Protein AF-A0A7C4HBF1-F1 (afdb_monomer)

Nearest PDB structures (foldseek):
  7tl5-assembly1_A  TM=7.342E-01  e=9.119E-04  Klebsiella pneumoniae subsp. pneumoniae NTUH-K2044
  8af2-assembly2_B  TM=7.137E-01  e=1.028E-03  Homo sapiens
  4nur-assembly1_A  TM=6.997E-01  e=1.656E-03  Pseudomonas sp. S9
  4av7-assembly3_E  TM=7.464E-01  e=4.850E-03  Pseudomonas sp. DSM 6611
  8af3-assembly1_A  TM=6.494E-01  e=6.939E-03  Homo sapiens

Radius of gyration: 18.63 Å; Cα contacts (8 Å, |Δi|>4): 236; chains: 1; bounding box: 60×29×40 Å

Mean predicted aligned error: 9.75 Å

Foldseek 3Di:
DAVVVLVVVLLVLCVVDPVLLCLLALPPCPPDDPDPPPDPDVDDDPDVVDDVPCVCQQVSNDRAPQEPAFAEFEAEPPPFTKIWHHYPSGIDIDTDGDPDQYQKYKYAYLVLLLCQLCVVDPLVVSRVPPRMDMDRSDPSHHVSNVVSSSVSSVSSNVSCVVDVVSNVNSVVD

Sequence (173 aa):
MNIESFFEQWCELLNKDMELKRRLKPFKTFMGGPLPYIGPGPYPPPIPTHDPTGWTRAKGYAKPNLDNKELIELKVDKLFVYTFELKEGKFIVRAGSANGRPVLRVKMPKDVFKDMILTKQRVIWALADPRNEIECLWPEIGWSDWITVLEILVVGQELVERDPAMWDLIENL

pLDDT: mean 81.43, std 20.04, range [28.58, 97.94]

Secondary structure (DSSP, 8-state):
--HHHHHHHHHHHHTT-HHHHHHHS----SS-TT-------SSPP--TT--TT-HHHHTT-SPP--TTEEEEEEEETTTEEEEEEEETTEEEEEES--SS--SEEEEE-HHHHHHHHTTSS-HHHHHT-TT-EEEES-TT--HHHHHHHHHHHHHHHHHHHH-HHHHHHHHH-

Structure (mmCIF, N/CA/C/O backbone):
data_AF-A0A7C4HBF1-F1
#
_entry.id   AF-A0A7C4HBF1-F1
#
loop_
_atom_site.group_PDB
_atom_site.id
_atom_site.type_symbol
_atom_site.label_atom_id
_atom_site.label_alt_id
_atom_site.label_comp_id
_atom_site.label_asym_id
_atom_site.label_entity_id
_atom_site.label_seq_id
_atom_site.pdbx_PDB_ins_code
_atom_site.Cartn_x
_atom_site.Cartn_y
_atom_site.Cartn_z
_atom_site.occupancy
_atom_site.B_iso_or_equiv
_atom_site.auth_seq_id
_atom_site.auth_comp_id
_atom_site.auth_asym_id
_atom_site.auth_atom_id
_atom_site.pdbx_PDB_model_num
ATOM 1 N N . MET A 1 1 ? -10.150 12.929 11.974 1.00 75.31 1 MET A N 1
ATOM 2 C CA . MET A 1 1 ? -9.250 12.537 10.870 1.00 75.31 1 MET A CA 1
ATOM 3 C C . MET A 1 1 ? -10.025 11.622 9.939 1.00 75.31 1 MET A C 1
ATOM 5 O O . MET A 1 1 ? -10.867 10.888 10.442 1.00 75.31 1 MET A O 1
ATOM 9 N N . ASN A 1 2 ? -9.844 11.718 8.623 1.00 89.62 2 ASN A N 1
ATOM 10 C CA . ASN A 1 2 ? -10.529 10.859 7.651 1.00 89.62 2 ASN A CA 1
ATOM 11 C C . ASN A 1 2 ? -9.519 9.919 6.972 1.00 89.62 2 ASN A C 1
ATOM 13 O O . ASN A 1 2 ? -8.309 10.099 7.101 1.00 89.62 2 ASN A O 1
ATOM 17 N N . ILE A 1 3 ? -10.021 8.914 6.253 1.00 93.19 3 ILE A N 1
ATOM 18 C CA . ILE A 1 3 ? -9.173 7.935 5.560 1.00 93.19 3 ILE A CA 1
ATOM 19 C C . ILE A 1 3 ? -8.309 8.569 4.460 1.00 93.19 3 ILE A C 1
ATOM 21 O O . ILE A 1 3 ? -7.206 8.109 4.197 1.00 93.19 3 ILE A O 1
ATOM 25 N N . GLU A 1 4 ? -8.779 9.660 3.858 1.00 93.75 4 GLU A N 1
ATOM 26 C CA . GLU A 1 4 ? -8.022 10.425 2.868 1.00 93.75 4 GLU A CA 1
ATOM 27 C C . GLU A 1 4 ? -6.739 11.004 3.470 1.00 93.75 4 GLU A C 1
ATOM 29 O O . GLU A 1 4 ? -5.661 10.777 2.929 1.00 93.75 4 GLU A O 1
ATOM 34 N N . SER A 1 5 ? -6.831 11.618 4.653 1.00 93.75 5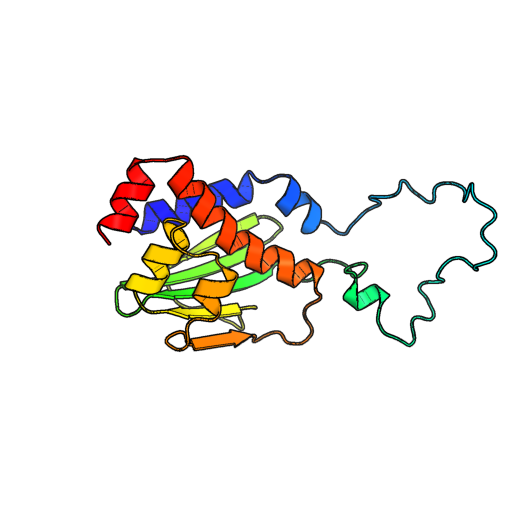 SER A N 1
ATOM 35 C CA . SER A 1 5 ? -5.671 12.144 5.376 1.00 93.75 5 SER A CA 1
ATOM 36 C C . SER A 1 5 ? -4.655 11.055 5.733 1.00 93.75 5 SER A C 1
ATOM 38 O O . SER A 1 5 ? -3.453 11.307 5.692 1.00 93.75 5 SER A O 1
ATOM 40 N N . PHE A 1 6 ? -5.107 9.832 6.033 1.00 95.75 6 PHE A N 1
ATOM 41 C CA . PHE A 1 6 ? -4.203 8.696 6.243 1.00 95.75 6 PHE A CA 1
ATOM 42 C C . PHE A 1 6 ? -3.377 8.395 4.984 1.00 95.75 6 PHE A C 1
ATOM 44 O O . PHE A 1 6 ? -2.153 8.289 5.058 1.00 95.75 6 PHE A O 1
ATOM 51 N N . PHE A 1 7 ? -4.020 8.315 3.816 1.00 96.88 7 PHE A N 1
ATOM 52 C CA . PHE A 1 7 ? -3.322 8.067 2.553 1.00 96.88 7 PHE A CA 1
ATOM 53 C C . PHE A 1 7 ? -2.399 9.223 2.154 1.00 96.88 7 PHE A C 1
ATOM 55 O O . PHE A 1 7 ? -1.281 8.977 1.698 1.00 96.88 7 PHE A O 1
ATOM 62 N N . GLU A 1 8 ? -2.822 10.470 2.355 1.00 95.50 8 GLU A N 1
ATOM 63 C CA . GLU A 1 8 ? -1.985 11.649 2.109 1.00 95.50 8 GLU A CA 1
ATOM 64 C C . GLU A 1 8 ? -0.717 11.621 2.967 1.00 95.50 8 GLU A C 1
ATOM 66 O O . GLU A 1 8 ? 0.386 11.757 2.435 1.00 95.50 8 GLU A O 1
ATOM 71 N N . GLN A 1 9 ? -0.841 11.357 4.270 1.00 95.62 9 GLN A N 1
ATOM 72 C CA . GLN A 1 9 ? 0.308 11.284 5.175 1.00 95.62 9 GLN A CA 1
ATOM 73 C C . GLN A 1 9 ? 1.216 10.089 4.883 1.00 95.62 9 GLN A C 1
ATOM 75 O O . GLN A 1 9 ? 2.442 10.209 4.952 1.00 95.62 9 GLN A O 1
ATOM 80 N N . TRP A 1 10 ? 0.645 8.954 4.481 1.00 96.38 10 TRP A N 1
ATOM 81 C CA . TRP A 1 10 ? 1.418 7.816 3.991 1.00 96.38 10 TRP A CA 1
ATOM 82 C C . TRP A 1 10 ? 2.246 8.224 2.766 1.00 96.38 10 TRP A C 1
ATOM 84 O O . TRP A 1 10 ? 3.460 8.013 2.720 1.00 96.38 10 TRP A O 1
ATOM 94 N N . CYS A 1 11 ? 1.624 8.902 1.804 1.00 95.00 11 CYS A N 1
ATOM 95 C CA . CYS A 1 11 ? 2.304 9.415 0.623 1.00 95.00 11 CYS A CA 1
ATOM 96 C C . CYS A 1 11 ? 3.385 10.456 0.967 1.00 95.00 11 CYS A C 1
ATOM 98 O O . CYS A 1 11 ? 4.465 10.465 0.367 1.00 95.00 11 CYS A O 1
ATOM 100 N N . GLU A 1 12 ? 3.148 11.321 1.952 1.00 94.62 12 GLU A N 1
ATOM 101 C CA . GLU A 1 12 ? 4.170 12.236 2.456 1.00 94.62 12 GLU A CA 1
ATOM 102 C C . GLU A 1 12 ? 5.365 11.501 3.065 1.00 94.62 12 GLU A C 1
ATOM 104 O O . GLU A 1 12 ? 6.506 11.904 2.830 1.00 94.62 12 GLU A O 1
ATOM 109 N N . LEU A 1 13 ? 5.122 10.435 3.833 1.00 93.62 13 LEU A N 1
ATOM 110 C CA . LEU A 1 13 ? 6.173 9.642 4.462 1.00 93.62 13 LEU A CA 1
ATOM 111 C C . LEU A 1 13 ? 7.036 8.935 3.408 1.00 93.62 13 LEU A C 1
ATOM 113 O O . LEU A 1 13 ? 8.261 9.048 3.457 1.00 93.62 13 LEU A O 1
ATOM 117 N N . LEU A 1 14 ? 6.416 8.339 2.383 1.00 93.31 14 LEU A N 1
ATOM 118 C CA . LEU A 1 14 ? 7.120 7.779 1.217 1.00 93.31 14 LEU A CA 1
ATOM 119 C C . LEU A 1 14 ? 8.002 8.828 0.528 1.00 93.31 14 LEU A C 1
ATOM 121 O O . LEU A 1 14 ? 9.138 8.565 0.137 1.00 93.31 14 LEU A O 1
ATOM 125 N N . ASN A 1 15 ? 7.499 10.057 0.406 1.00 91.56 15 ASN A N 1
ATOM 126 C CA . ASN A 1 15 ? 8.254 11.173 -0.149 1.00 91.56 15 ASN A CA 1
ATOM 127 C C . ASN A 1 15 ? 9.291 11.765 0.821 1.00 91.56 15 ASN A C 1
ATOM 129 O O . ASN A 1 15 ? 10.064 12.626 0.403 1.00 91.56 15 ASN A O 1
ATOM 133 N N . LYS A 1 16 ? 9.355 11.348 2.083 1.00 90.50 16 LYS A N 1
ATOM 134 C CA . LYS A 1 16 ? 10.428 11.711 3.026 1.00 90.50 16 LYS A CA 1
ATOM 135 C C . LYS A 1 16 ? 11.472 10.596 3.152 1.00 90.50 16 LYS A C 1
ATOM 137 O O . LYS A 1 16 ? 12.599 10.882 3.553 1.00 90.50 16 LYS A O 1
ATOM 142 N N . ASP A 1 17 ? 11.144 9.374 2.736 1.00 85.56 17 ASP A N 1
ATOM 143 C CA . ASP A 1 17 ? 12.056 8.234 2.745 1.00 85.56 17 ASP A CA 1
ATOM 144 C C . ASP A 1 17 ? 13.191 8.397 1.715 1.00 85.56 17 ASP A C 1
ATOM 146 O O . ASP A 1 17 ? 13.017 8.324 0.493 1.00 85.56 17 ASP A O 1
ATOM 150 N N . MET A 1 18 ? 14.395 8.643 2.232 1.00 77.50 18 MET A N 1
ATOM 151 C CA . MET A 1 18 ? 15.594 8.846 1.424 1.00 77.50 18 MET A CA 1
ATOM 152 C C . MET A 1 18 ? 16.152 7.546 0.841 1.00 77.50 18 MET A C 1
ATOM 154 O O . MET A 1 18 ? 16.773 7.594 -0.224 1.00 77.50 18 MET A O 1
ATOM 158 N N . GLU A 1 19 ? 15.938 6.404 1.495 1.00 74.62 19 GLU A N 1
ATOM 159 C CA . GLU A 1 19 ? 16.411 5.101 1.023 1.00 74.62 19 GLU A CA 1
ATOM 160 C C . GLU A 1 19 ? 15.526 4.597 -0.119 1.00 74.62 19 GLU A C 1
ATOM 162 O O . GLU A 1 19 ? 16.042 4.202 -1.169 1.00 74.62 19 GLU A O 1
ATOM 167 N N . LEU A 1 20 ? 14.206 4.736 0.015 1.00 77.12 20 LEU A N 1
ATOM 168 C CA . LEU A 1 20 ? 13.255 4.450 -1.057 1.00 77.12 20 LEU A CA 1
ATOM 169 C C . LEU A 1 20 ? 13.556 5.317 -2.288 1.00 77.12 20 LEU A C 1
ATOM 171 O O . LEU A 1 20 ? 13.745 4.811 -3.395 1.00 77.12 20 LEU A O 1
ATOM 175 N N . LYS A 1 21 ? 13.750 6.629 -2.096 1.00 73.75 21 LYS A N 1
ATOM 176 C CA . LYS A 1 21 ? 14.165 7.544 -3.176 1.00 73.75 21 LYS A CA 1
ATOM 177 C C . LYS A 1 21 ? 15.516 7.196 -3.795 1.00 73.75 21 LYS A C 1
ATOM 179 O O . LYS A 1 21 ? 15.720 7.447 -4.985 1.00 73.75 21 LYS A O 1
ATOM 184 N N . ARG A 1 22 ? 16.459 6.657 -3.016 1.00 71.06 22 ARG A N 1
ATOM 185 C CA . ARG A 1 22 ? 17.760 6.206 -3.528 1.00 71.06 22 ARG A CA 1
ATOM 186 C C . ARG A 1 22 ? 17.592 5.015 -4.470 1.00 71.06 22 ARG A C 1
ATOM 188 O O . ARG A 1 22 ? 18.264 4.995 -5.498 1.00 71.06 22 ARG A O 1
ATOM 195 N N . ARG A 1 23 ? 16.693 4.075 -4.156 1.00 69.25 23 ARG A N 1
ATOM 196 C CA . ARG A 1 23 ? 16.391 2.891 -4.986 1.00 69.25 23 ARG A CA 1
ATOM 197 C C . ARG A 1 23 ? 15.653 3.238 -6.277 1.00 69.25 23 ARG A C 1
ATOM 199 O O . ARG A 1 23 ? 15.896 2.603 -7.294 1.00 69.25 23 ARG A O 1
ATOM 206 N N . LEU A 1 24 ? 14.811 4.273 -6.258 1.00 66.88 24 LEU A N 1
ATOM 207 C CA . LEU A 1 24 ? 14.098 4.764 -7.447 1.00 66.88 24 LEU A CA 1
ATOM 208 C C . LEU A 1 24 ? 14.998 5.502 -8.441 1.00 66.88 24 LEU A C 1
ATOM 210 O O . LEU A 1 24 ? 14.690 5.589 -9.631 1.00 66.88 24 LEU A O 1
ATOM 214 N N . LYS A 1 25 ? 16.123 6.050 -7.974 1.00 60.28 25 LYS A N 1
ATOM 215 C CA . LYS A 1 25 ? 17.146 6.578 -8.873 1.00 60.28 25 LYS A CA 1
ATOM 216 C C . LYS A 1 25 ? 17.901 5.401 -9.497 1.00 60.28 25 LYS A C 1
ATOM 218 O O . LYS A 1 25 ? 18.193 4.434 -8.797 1.00 60.28 25 LYS A O 1
ATOM 223 N N . PRO A 1 26 ? 18.283 5.484 -10.789 1.00 49.00 26 PRO A N 1
ATOM 224 C CA . PRO A 1 26 ? 19.224 4.538 -11.370 1.00 49.00 26 PRO A CA 1
ATOM 225 C C . PRO A 1 26 ? 20.396 4.400 -10.415 1.00 49.00 26 PRO A C 1
ATOM 227 O O . PRO A 1 26 ? 20.977 5.417 -10.027 1.00 49.00 26 PRO A O 1
ATOM 230 N N . PHE A 1 27 ? 20.701 3.164 -10.034 1.00 41.69 27 PHE A N 1
ATOM 231 C CA . PHE A 1 27 ? 21.761 2.820 -9.105 1.00 41.69 27 PHE A CA 1
ATOM 232 C C . PHE A 1 27 ? 23.107 3.284 -9.685 1.00 41.69 27 PHE A C 1
ATOM 234 O O . PHE A 1 27 ? 23.842 2.533 -10.321 1.00 41.69 27 PHE A O 1
ATOM 241 N N . LYS A 1 28 ? 23.435 4.566 -9.518 1.00 38.41 28 LYS A N 1
ATOM 242 C CA . LYS A 1 28 ? 24.781 5.075 -9.724 1.00 38.41 28 LYS A CA 1
ATOM 243 C C . LYS A 1 28 ? 25.548 4.613 -8.497 1.00 38.41 28 LYS A C 1
ATOM 245 O O . LYS A 1 28 ? 25.547 5.285 -7.473 1.00 38.41 28 LYS A O 1
ATOM 250 N N . THR A 1 29 ? 26.180 3.447 -8.612 1.00 37.69 29 THR A N 1
ATOM 251 C CA . THR A 1 29 ? 27.372 3.105 -7.825 1.00 37.69 29 THR A CA 1
ATOM 252 C C . THR A 1 29 ? 27.164 3.050 -6.300 1.00 37.69 29 THR A C 1
ATOM 254 O O . THR A 1 29 ? 27.591 3.948 -5.585 1.00 37.69 29 THR A O 1
ATOM 257 N N . PHE A 1 30 ? 26.578 1.963 -5.770 1.00 39.44 30 PHE A N 1
ATOM 258 C CA . PHE A 1 30 ? 26.815 1.569 -4.359 1.00 39.44 30 PHE A CA 1
ATOM 259 C C . PHE A 1 30 ? 28.223 0.988 -4.155 1.00 39.44 30 PHE A C 1
ATOM 261 O O . PHE A 1 30 ? 28.738 0.946 -3.047 1.00 39.44 30 PHE A O 1
ATOM 268 N N . MET A 1 31 ? 28.885 0.602 -5.241 1.00 35.62 31 MET A N 1
ATOM 269 C CA . MET A 1 31 ? 30.340 0.538 -5.289 1.00 35.62 31 MET A CA 1
ATOM 270 C C . MET A 1 31 ? 30.768 1.762 -6.068 1.00 35.62 31 MET A C 1
ATOM 272 O O . MET A 1 31 ? 30.282 1.908 -7.188 1.00 35.62 31 MET A O 1
ATOM 276 N N . GLY A 1 32 ? 31.591 2.639 -5.481 1.00 28.58 32 GLY A N 1
ATOM 277 C CA . GLY A 1 32 ? 32.166 3.796 -6.169 1.00 28.58 32 GLY A CA 1
ATOM 278 C C . GLY A 1 32 ? 32.580 3.442 -7.598 1.00 28.58 32 GLY A C 1
ATOM 279 O O . GLY A 1 32 ? 32.881 2.277 -7.875 1.00 28.58 32 GLY A O 1
ATOM 280 N N . GLY A 1 33 ? 32.536 4.422 -8.514 1.00 33.97 33 GLY A N 1
ATOM 281 C CA . GLY A 1 33 ? 32.998 4.229 -9.897 1.00 33.97 33 GLY A CA 1
ATOM 282 C C . GLY A 1 33 ? 34.245 3.348 -9.910 1.00 33.97 33 GLY A C 1
ATOM 283 O O . GLY A 1 33 ? 35.057 3.520 -9.006 1.00 33.97 33 GLY A O 1
ATOM 284 N N . PRO A 1 34 ? 34.307 2.368 -10.830 1.00 35.91 34 PRO A N 1
ATOM 285 C CA . PRO A 1 34 ? 34.939 1.063 -10.621 1.00 35.91 34 PRO A CA 1
ATOM 286 C C . PRO A 1 34 ? 36.060 1.156 -9.595 1.00 35.91 34 PRO A C 1
ATOM 288 O O . PRO A 1 34 ? 37.136 1.661 -9.916 1.00 35.91 34 PRO A O 1
ATOM 291 N N . LEU A 1 35 ? 35.789 0.738 -8.351 1.00 35.78 35 LEU A N 1
ATOM 292 C CA . LEU A 1 35 ? 36.873 0.521 -7.400 1.00 35.78 35 LEU A CA 1
ATOM 293 C C . LEU A 1 35 ? 37.915 -0.310 -8.158 1.00 35.78 35 LEU A C 1
ATOM 295 O O . LEU A 1 35 ? 37.525 -1.321 -8.759 1.00 35.78 35 LEU A O 1
ATOM 299 N N . PRO A 1 36 ? 39.191 0.114 -8.221 1.00 36.50 36 PRO A N 1
ATOM 300 C CA . PRO A 1 36 ? 40.213 -0.750 -8.773 1.00 36.50 36 PRO A CA 1
ATOM 301 C C . PRO A 1 36 ? 40.082 -2.062 -8.008 1.00 36.50 36 PRO A C 1
ATOM 303 O O . PRO A 1 36 ? 40.074 -2.071 -6.779 1.00 36.50 36 PRO A O 1
ATOM 306 N N . TYR A 1 37 ? 39.827 -3.132 -8.753 1.00 43.16 37 TYR A N 1
ATOM 307 C CA . TYR A 1 37 ? 39.676 -4.487 -8.254 1.00 43.16 37 TYR A CA 1
ATOM 308 C C . TYR A 1 37 ? 40.904 -4.831 -7.402 1.00 43.16 37 TYR A C 1
ATOM 310 O O . TYR A 1 37 ? 41.928 -5.259 -7.927 1.00 43.16 37 TYR A O 1
ATOM 318 N N . ILE A 1 38 ? 40.832 -4.618 -6.089 1.00 43.16 38 ILE A N 1
ATOM 319 C CA . ILE A 1 38 ? 41.845 -5.087 -5.149 1.00 43.16 38 ILE A CA 1
ATOM 320 C C . ILE A 1 38 ? 41.290 -6.367 -4.537 1.00 43.16 38 ILE A C 1
ATOM 322 O O . ILE A 1 38 ? 40.547 -6.357 -3.560 1.00 43.16 38 ILE A O 1
ATOM 326 N N . GLY A 1 39 ? 41.629 -7.476 -5.184 1.00 39.81 39 GLY A N 1
ATOM 327 C CA . GLY A 1 39 ? 41.367 -8.827 -4.712 1.00 39.81 39 GLY A CA 1
ATOM 328 C C . GLY A 1 39 ? 41.645 -9.835 -5.825 1.00 39.81 39 GLY A C 1
ATOM 329 O O . GLY A 1 39 ? 40.842 -9.913 -6.755 1.00 39.81 39 GLY A O 1
ATOM 330 N N . PRO A 1 40 ? 42.748 -10.606 -5.773 1.00 39.84 40 PRO A N 1
ATOM 331 C CA . PRO A 1 40 ? 43.079 -11.608 -6.778 1.00 39.84 40 PRO A CA 1
ATOM 332 C C . PRO A 1 40 ? 42.231 -12.863 -6.528 1.00 39.84 40 PRO A C 1
ATOM 334 O O . PRO A 1 40 ? 42.717 -13.887 -6.058 1.00 39.84 40 PRO A O 1
ATOM 337 N N . GLY A 1 41 ? 40.925 -12.771 -6.770 1.00 49.72 41 GLY A N 1
ATOM 338 C CA . GLY A 1 41 ? 40.075 -13.950 -6.889 1.00 49.72 41 GLY A CA 1
ATOM 339 C C . GLY A 1 41 ? 40.254 -14.566 -8.282 1.00 49.72 41 GLY A C 1
ATOM 340 O O . GLY A 1 41 ? 40.370 -13.818 -9.250 1.00 49.72 41 GLY A O 1
ATOM 341 N N . PRO A 1 42 ? 40.241 -15.901 -8.433 1.00 46.09 42 PRO A N 1
ATOM 342 C CA . PRO A 1 42 ? 40.443 -16.574 -9.723 1.00 46.09 42 PRO A CA 1
ATOM 343 C C . PRO A 1 42 ? 39.269 -16.403 -10.703 1.00 46.09 42 PRO A C 1
ATOM 345 O O . PRO A 1 42 ? 39.278 -16.984 -11.786 1.00 46.09 42 PRO A O 1
ATOM 348 N N . TYR A 1 43 ? 38.239 -15.645 -10.326 1.00 48.19 43 TYR A N 1
ATOM 349 C CA . TYR A 1 43 ? 37.025 -15.497 -11.111 1.00 48.19 43 TYR A CA 1
ATOM 350 C C . TYR A 1 43 ? 37.080 -14.209 -11.930 1.00 48.19 43 TYR A C 1
ATOM 352 O O . TYR A 1 43 ? 37.284 -13.136 -11.353 1.00 48.19 43 TYR A O 1
ATOM 360 N N . PRO A 1 44 ? 36.887 -14.288 -13.258 1.00 45.19 44 PRO A N 1
ATOM 361 C CA . PRO A 1 44 ? 36.799 -13.097 -14.080 1.00 45.19 44 PRO A CA 1
ATOM 362 C C . PRO A 1 44 ? 35.640 -12.214 -13.588 1.00 45.19 44 PRO A C 1
ATOM 364 O O . PRO A 1 44 ? 34.610 -12.737 -13.144 1.00 45.19 44 PRO A O 1
ATOM 367 N N . PRO A 1 45 ? 35.791 -10.881 -13.650 1.00 46.59 45 PRO A N 1
ATOM 368 C CA . PRO A 1 45 ? 34.717 -9.966 -13.299 1.00 46.59 45 PRO A CA 1
ATOM 369 C C . PRO A 1 45 ? 33.476 -10.289 -14.142 1.00 46.59 45 PRO A C 1
ATOM 371 O O . PRO A 1 45 ? 33.627 -10.567 -15.335 1.00 46.59 45 PRO A O 1
ATOM 374 N N . PRO A 1 46 ? 32.258 -10.272 -13.569 1.00 46.88 46 PRO A N 1
ATOM 375 C CA . PRO A 1 46 ? 31.050 -10.514 -14.341 1.00 46.88 46 PRO A CA 1
ATOM 376 C C . PRO A 1 46 ? 30.937 -9.427 -15.412 1.00 46.88 46 PRO A C 1
ATOM 378 O O . PRO A 1 46 ? 30.681 -8.262 -15.111 1.00 46.88 46 PRO A O 1
ATOM 381 N N . ILE A 1 47 ? 31.193 -9.804 -16.665 1.00 49.41 47 ILE A N 1
ATOM 382 C CA . ILE A 1 47 ? 31.067 -8.915 -17.814 1.00 49.41 47 ILE A CA 1
ATOM 383 C C . ILE A 1 47 ? 29.560 -8.769 -18.077 1.00 49.41 47 ILE A C 1
ATOM 385 O O . ILE A 1 47 ? 28.919 -9.762 -18.425 1.00 49.41 47 ILE A O 1
ATOM 389 N N . PRO A 1 48 ? 28.969 -7.564 -17.944 1.00 48.88 48 PRO A N 1
ATOM 390 C CA . PRO A 1 48 ? 27.521 -7.368 -18.077 1.00 48.88 48 PRO A CA 1
ATOM 391 C C . PRO A 1 48 ? 26.957 -7.744 -19.454 1.00 48.88 48 PRO A C 1
ATOM 393 O O . PRO A 1 48 ? 25.745 -7.821 -19.625 1.00 48.88 48 PRO A O 1
ATOM 396 N N . THR A 1 49 ? 27.818 -7.942 -20.454 1.00 52.53 49 THR A N 1
ATOM 397 C CA . THR A 1 49 ? 27.420 -8.224 -21.836 1.00 52.53 49 THR A CA 1
ATOM 398 C C . THR A 1 49 ? 27.066 -9.685 -22.086 1.00 52.53 49 THR A C 1
ATOM 400 O O . THR A 1 49 ? 26.517 -9.978 -23.143 1.00 52.53 49 THR A O 1
ATOM 403 N N . HIS A 1 50 ? 27.344 -10.602 -21.153 1.00 47.03 50 HIS A N 1
ATOM 404 C CA . HIS A 1 50 ? 26.932 -11.997 -21.296 1.00 47.03 50 HIS A CA 1
ATOM 405 C C . HIS A 1 50 ? 26.453 -12.570 -19.962 1.00 47.03 50 HI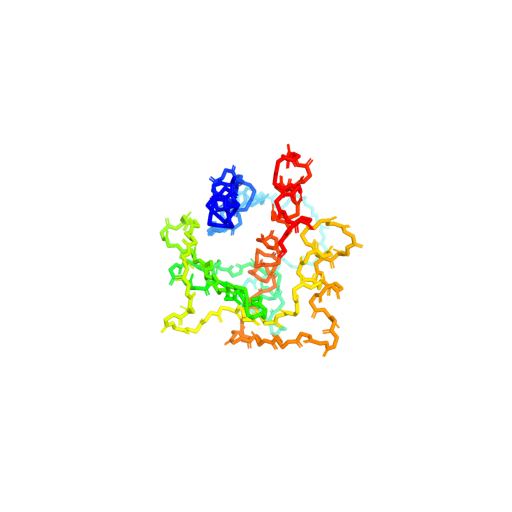S A C 1
ATOM 407 O O . HIS A 1 50 ? 27.198 -13.199 -19.217 1.00 47.03 50 HIS A O 1
ATOM 413 N N . ASP A 1 51 ? 25.169 -12.369 -19.690 1.00 53.53 51 ASP A N 1
ATOM 414 C CA . ASP A 1 51 ? 24.466 -12.960 -18.559 1.00 53.53 51 ASP A CA 1
ATOM 415 C C . ASP A 1 51 ? 23.420 -13.966 -19.067 1.00 53.53 51 ASP A C 1
ATOM 417 O O . ASP A 1 51 ? 22.247 -13.622 -19.238 1.00 53.53 51 ASP A O 1
ATOM 421 N N . PRO A 1 52 ? 23.837 -15.208 -19.369 1.00 53.12 52 PRO A N 1
ATOM 422 C CA . PRO A 1 52 ? 22.955 -16.210 -19.962 1.00 53.12 52 PRO A CA 1
ATOM 423 C C . PRO A 1 52 ? 21.863 -16.687 -18.994 1.00 53.12 52 PRO A C 1
ATOM 425 O O . PRO A 1 52 ? 20.907 -17.326 -19.421 1.00 53.12 52 PRO A O 1
ATOM 428 N N . THR A 1 53 ? 21.992 -16.386 -17.698 1.00 61.28 53 THR A N 1
ATOM 429 C CA . THR A 1 53 ? 21.032 -16.760 -16.654 1.00 61.28 53 THR A CA 1
ATOM 430 C C . THR A 1 53 ? 20.038 -15.639 -16.338 1.00 61.28 53 THR A C 1
ATOM 43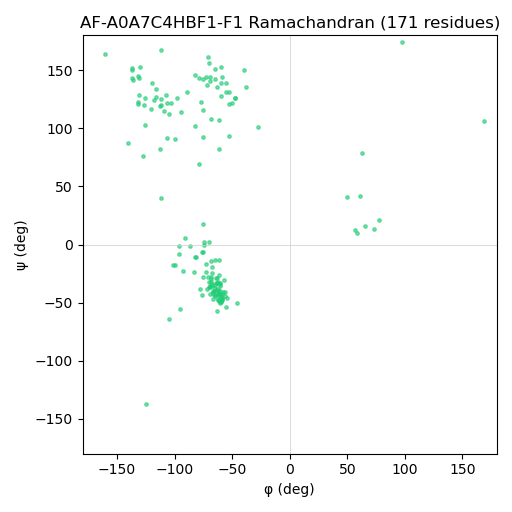2 O O . THR A 1 53 ? 19.092 -15.864 -15.587 1.00 61.28 53 THR A O 1
ATOM 435 N N . GLY A 1 54 ? 20.232 -14.430 -16.887 1.00 54.16 54 GLY A N 1
ATOM 436 C CA . GLY A 1 54 ? 19.430 -13.245 -16.561 1.00 54.16 54 GLY A CA 1
ATOM 437 C C . GLY A 1 54 ? 19.600 -12.771 -15.110 1.00 54.16 54 GLY A C 1
ATOM 438 O O . GLY A 1 54 ? 18.785 -11.995 -14.602 1.00 54.16 54 GLY A O 1
ATOM 439 N N . TRP A 1 55 ? 20.641 -13.238 -14.421 1.00 53.03 55 TRP A N 1
ATOM 440 C CA . TRP A 1 55 ? 20.849 -13.055 -12.988 1.00 53.03 55 TRP A CA 1
ATOM 441 C C . TRP A 1 55 ? 21.153 -11.606 -12.590 1.00 53.03 55 TRP A C 1
ATOM 443 O O . TRP A 1 55 ? 20.776 -11.153 -11.514 1.00 53.03 55 TRP A O 1
ATOM 453 N N . THR A 1 56 ? 21.770 -10.844 -13.482 1.00 58.28 56 THR A N 1
ATOM 454 C CA . THR A 1 56 ? 22.045 -9.404 -13.393 1.00 58.28 56 THR A CA 1
ATOM 455 C C . THR A 1 56 ? 20.744 -8.600 -13.437 1.00 58.28 56 THR A C 1
ATOM 457 O O . THR A 1 56 ? 20.550 -7.669 -12.653 1.00 58.28 56 THR A O 1
ATOM 460 N N . ARG A 1 57 ? 19.802 -9.007 -14.299 1.00 50.84 57 ARG A N 1
ATOM 461 C CA . ARG A 1 57 ? 18.450 -8.427 -14.368 1.00 50.84 57 ARG A CA 1
ATOM 462 C C . ARG A 1 57 ? 17.640 -8.795 -13.119 1.00 50.84 57 ARG A C 1
ATOM 464 O O . ARG A 1 57 ? 17.012 -7.921 -12.529 1.00 50.84 57 ARG A O 1
ATOM 471 N N . ALA A 1 58 ? 17.733 -10.049 -12.669 1.00 50.72 58 ALA A N 1
ATOM 472 C CA . ALA A 1 58 ? 17.079 -10.535 -11.453 1.00 50.72 58 ALA A CA 1
ATOM 473 C C . ALA A 1 58 ? 17.603 -9.853 -10.172 1.00 50.72 58 ALA A C 1
ATOM 475 O O . ALA A 1 58 ? 16.813 -9.482 -9.312 1.00 50.72 58 ALA A O 1
ATOM 476 N N . LYS A 1 59 ? 18.914 -9.594 -10.062 1.00 53.09 59 LYS A N 1
ATOM 477 C CA . LYS A 1 59 ? 19.536 -8.887 -8.923 1.00 53.09 59 LYS A CA 1
ATOM 478 C C . LYS A 1 59 ? 19.291 -7.371 -8.890 1.00 53.09 59 LYS A C 1
ATOM 480 O O . LYS A 1 59 ? 19.808 -6.707 -7.997 1.00 53.09 59 LYS A O 1
ATOM 485 N N . GLY A 1 60 ? 18.528 -6.808 -9.830 1.00 49.66 60 GLY A N 1
ATOM 486 C CA . GLY A 1 60 ? 18.205 -5.378 -9.815 1.00 49.66 60 GLY A CA 1
ATOM 487 C C . GLY A 1 60 ? 19.334 -4.460 -10.292 1.00 49.66 60 GLY A C 1
ATOM 488 O O . GLY A 1 60 ? 19.316 -3.273 -9.990 1.00 49.66 60 GLY A O 1
ATOM 489 N N . TYR A 1 61 ? 20.303 -4.968 -11.064 1.00 49.12 61 TYR A N 1
ATOM 490 C CA . TYR A 1 61 ? 21.273 -4.107 -11.761 1.00 49.12 61 TYR A CA 1
ATOM 491 C C . TYR A 1 61 ? 20.667 -3.415 -12.996 1.00 49.12 61 TYR A C 1
ATOM 493 O O . TYR A 1 61 ? 21.313 -2.575 -13.624 1.00 49.12 61 TYR A O 1
ATOM 501 N N . ALA A 1 62 ? 19.431 -3.765 -13.360 1.00 56.22 62 ALA A N 1
ATOM 502 C CA . ALA A 1 62 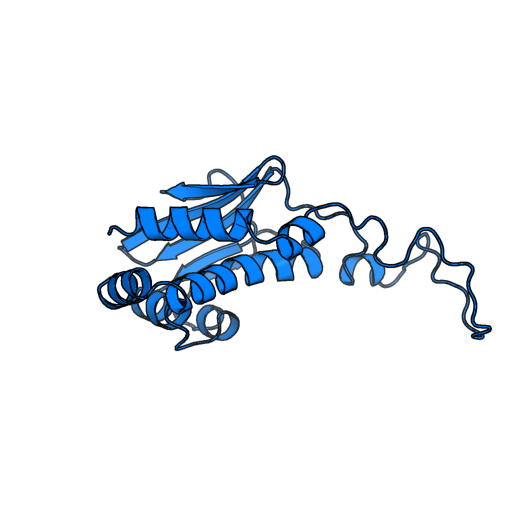? 18.653 -3.032 -14.346 1.00 56.22 62 ALA A CA 1
ATOM 503 C C . ALA A 1 62 ? 18.170 -1.697 -13.757 1.00 56.22 62 ALA A C 1
ATOM 505 O O . ALA A 1 62 ? 17.840 -1.603 -12.577 1.00 56.22 62 ALA A O 1
ATOM 506 N N . LYS A 1 63 ? 18.123 -0.656 -14.593 1.00 62.12 63 LYS A N 1
ATOM 507 C CA . LYS A 1 63 ? 17.570 0.651 -14.218 1.00 62.12 63 LYS A CA 1
ATOM 508 C C . LYS A 1 63 ? 16.126 0.461 -13.706 1.00 62.12 63 LYS A C 1
ATOM 510 O O . LYS A 1 63 ? 15.366 -0.191 -14.427 1.00 62.12 63 LYS A O 1
ATOM 515 N N . PRO A 1 64 ? 15.748 1.032 -12.543 1.00 65.81 64 PRO A N 1
ATOM 516 C CA . PRO A 1 64 ? 14.385 0.945 -12.026 1.00 65.81 64 PRO A CA 1
ATOM 517 C C . PRO A 1 64 ? 13.395 1.393 -13.095 1.00 65.81 64 PRO A C 1
ATOM 519 O O . PRO A 1 64 ? 13.587 2.447 -13.713 1.00 65.81 64 PRO A O 1
ATOM 522 N N . ASN A 1 65 ? 12.356 0.596 -13.329 1.00 77.69 65 ASN A N 1
ATOM 523 C CA . ASN A 1 65 ? 11.340 0.887 -14.339 1.00 77.69 65 ASN A CA 1
ATOM 524 C C . ASN A 1 65 ? 9.996 1.203 -13.679 1.00 77.69 65 ASN A C 1
ATOM 526 O O . ASN A 1 65 ? 8.958 0.753 -14.147 1.00 77.69 65 ASN A O 1
ATOM 530 N N . LEU A 1 66 ? 10.018 1.939 -12.566 1.00 86.25 66 LEU A N 1
ATOM 531 C CA . LEU A 1 66 ? 8.819 2.300 -11.805 1.00 86.25 66 LEU A CA 1
ATOM 532 C C . LEU A 1 66 ? 8.337 3.733 -12.058 1.00 86.25 66 LEU A C 1
ATOM 534 O O . LEU A 1 66 ? 7.194 4.046 -11.749 1.00 86.25 66 LEU A O 1
ATOM 538 N N . ASP A 1 67 ? 9.181 4.609 -12.609 1.00 86.69 67 ASP A N 1
ATOM 539 C CA . ASP A 1 67 ? 8.820 6.018 -12.790 1.00 86.69 67 ASP A CA 1
ATOM 540 C C . ASP A 1 67 ? 7.733 6.209 -13.861 1.00 86.69 67 ASP A C 1
ATOM 542 O O . ASP A 1 67 ? 7.751 5.565 -14.915 1.00 86.69 67 ASP A O 1
ATOM 546 N N . ASN A 1 68 ? 6.813 7.135 -13.589 1.00 88.44 68 ASN A N 1
ATOM 547 C CA . ASN A 1 68 ? 5.606 7.441 -14.366 1.00 88.44 68 ASN A CA 1
ATOM 548 C C . ASN A 1 68 ? 4.634 6.261 -14.488 1.00 88.44 68 ASN A C 1
ATOM 550 O O . ASN A 1 68 ? 4.097 5.991 -15.566 1.00 88.44 68 ASN A O 1
ATOM 554 N N . LYS A 1 69 ? 4.434 5.530 -13.386 1.00 91.19 69 LYS A N 1
ATOM 555 C CA . LYS A 1 69 ? 3.576 4.340 -13.340 1.00 91.19 69 LYS A CA 1
ATOM 556 C C . LYS A 1 69 ? 2.707 4.309 -12.107 1.00 91.19 69 LYS A C 1
ATOM 558 O O . LYS A 1 69 ? 3.079 4.777 -11.036 1.00 91.19 69 LYS A O 1
ATOM 563 N N . GLU A 1 70 ? 1.569 3.661 -12.276 1.00 94.69 70 GLU A N 1
ATOM 564 C CA . GLU A 1 70 ? 0.717 3.233 -11.181 1.00 94.69 70 GLU A CA 1
ATOM 565 C C . GLU A 1 70 ? 1.355 1.994 -10.554 1.00 94.69 70 GLU A C 1
ATOM 567 O O . GLU A 1 70 ? 1.649 1.012 -11.235 1.00 94.69 70 GLU A O 1
ATOM 572 N N . LEU A 1 71 ? 1.635 2.061 -9.261 1.00 95.12 71 LEU A N 1
ATOM 573 C CA . LEU A 1 71 ? 2.362 1.029 -8.538 1.00 95.12 71 LEU A CA 1
ATOM 574 C C . LEU A 1 71 ? 1.395 0.068 -7.866 1.00 95.12 71 LEU A C 1
ATOM 576 O O . LEU A 1 71 ? 1.451 -1.132 -8.113 1.00 95.12 71 LEU A O 1
ATOM 580 N N . ILE A 1 72 ? 0.497 0.598 -7.040 1.00 97.31 72 ILE A N 1
ATOM 581 C CA . ILE A 1 72 ? -0.419 -0.211 -6.241 1.00 97.31 72 ILE A CA 1
ATOM 582 C C . ILE A 1 72 ? -1.822 0.339 -6.407 1.00 97.31 72 ILE A C 1
ATOM 584 O O . ILE A 1 72 ? -2.072 1.484 -6.048 1.00 97.31 72 ILE A O 1
ATOM 588 N N . GLU A 1 73 ? -2.739 -0.485 -6.897 1.00 97.94 73 GLU A N 1
ATOM 589 C CA . GLU A 1 73 ? -4.170 -0.262 -6.710 1.00 97.94 73 GLU A CA 1
ATOM 590 C C . GLU A 1 73 ? -4.610 -1.059 -5.482 1.00 97.94 73 GLU A C 1
ATOM 592 O O . GLU A 1 73 ? -4.567 -2.289 -5.491 1.00 97.94 73 GLU A O 1
ATOM 597 N N . LEU A 1 74 ? -5.013 -0.362 -4.423 1.00 97.88 74 LEU A N 1
ATOM 598 C CA . LEU A 1 74 ? -5.497 -0.955 -3.187 1.00 97.88 74 LEU A CA 1
ATOM 599 C C . LEU A 1 74 ? -7.002 -0.728 -3.065 1.00 97.88 74 LEU A C 1
ATOM 601 O O . LEU A 1 74 ? -7.474 0.400 -2.915 1.00 97.88 74 LEU A O 1
ATOM 605 N N . LYS A 1 75 ? -7.754 -1.822 -3.093 1.00 97.81 75 LYS A N 1
ATOM 606 C CA . LYS A 1 75 ? -9.200 -1.849 -2.909 1.00 97.81 75 LYS A CA 1
ATOM 607 C C . LYS A 1 75 ? -9.533 -2.558 -1.606 1.00 97.81 75 LYS A C 1
ATOM 609 O O . LYS A 1 75 ? -9.250 -3.740 -1.447 1.00 97.81 75 LYS A O 1
ATOM 614 N N . VAL A 1 76 ? -10.183 -1.846 -0.696 1.00 96.94 76 VAL A N 1
ATOM 615 C CA . VAL A 1 76 ? -10.694 -2.429 0.545 1.00 96.94 76 VAL A CA 1
ATOM 616 C C . VAL A 1 76 ? -12.203 -2.535 0.432 1.00 96.94 76 VAL A C 1
ATOM 618 O O . VAL A 1 76 ? -12.889 -1.543 0.161 1.00 96.94 76 VAL A O 1
ATOM 621 N N . ASP A 1 77 ? -12.714 -3.755 0.576 1.00 92.19 77 ASP A N 1
ATOM 622 C CA . ASP A 1 77 ? -14.095 -4.089 0.236 1.00 92.19 77 ASP A CA 1
ATOM 623 C C . ASP A 1 77 ? -15.115 -3.128 0.856 1.00 92.19 77 ASP A C 1
ATOM 625 O O . ASP A 1 77 ? -15.215 -2.980 2.073 1.00 92.19 77 ASP A O 1
ATOM 629 N N . LYS A 1 78 ? -15.903 -2.493 -0.025 1.00 86.31 78 LYS A N 1
ATOM 630 C CA . LYS A 1 78 ? -16.984 -1.543 0.298 1.00 86.31 78 LYS A CA 1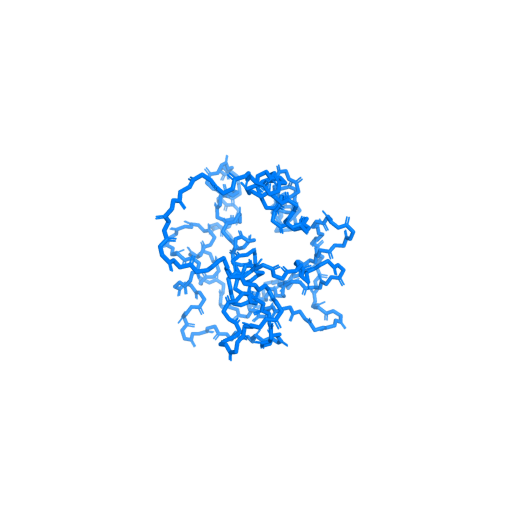
ATOM 631 C C . LYS A 1 78 ? -16.557 -0.309 1.108 1.00 86.31 78 LYS A C 1
ATOM 633 O O . LYS A 1 78 ? -17.432 0.435 1.539 1.00 86.31 78 LYS A O 1
ATOM 638 N N . LEU A 1 79 ? -15.258 -0.077 1.289 1.00 92.19 79 LEU A N 1
ATOM 639 C CA . LEU A 1 79 ? -14.742 1.087 2.002 1.00 92.19 79 LEU A CA 1
ATOM 640 C C . LEU A 1 79 ? -14.163 2.117 1.041 1.00 92.19 79 LEU A C 1
ATOM 642 O O . LEU A 1 79 ? -14.676 3.228 0.942 1.00 92.19 79 LEU A O 1
ATOM 646 N N . PHE A 1 80 ? -13.101 1.756 0.327 1.00 95.81 80 PHE A N 1
ATOM 647 C CA . PHE A 1 80 ? -12.380 2.696 -0.521 1.00 95.81 80 PHE A CA 1
ATOM 648 C C . PHE A 1 80 ? -11.533 1.985 -1.573 1.00 95.81 80 PHE A C 1
ATOM 650 O O . PHE A 1 80 ? -11.231 0.793 -1.482 1.00 95.81 80 PHE A O 1
ATOM 657 N N . VAL A 1 81 ? -11.128 2.764 -2.572 1.00 97.25 81 VAL A N 1
ATOM 658 C CA . VAL A 1 81 ? -10.124 2.384 -3.563 1.00 97.25 81 VAL A CA 1
ATOM 659 C C . VAL A 1 81 ? -9.131 3.526 -3.655 1.00 97.25 81 VAL A C 1
ATOM 661 O O . VAL A 1 81 ? -9.546 4.669 -3.837 1.00 97.25 81 VAL A O 1
ATOM 664 N N . TYR A 1 82 ? -7.847 3.216 -3.533 1.00 97.94 82 TYR A N 1
ATOM 665 C CA . TYR A 1 82 ? -6.764 4.174 -3.703 1.00 97.94 82 TYR A CA 1
ATOM 666 C C . TYR A 1 82 ? -5.701 3.606 -4.629 1.00 97.94 82 TYR A C 1
ATOM 668 O O . TYR A 1 82 ? -5.420 2.408 -4.619 1.00 97.94 82 TYR A O 1
ATOM 676 N N . THR A 1 83 ? -5.099 4.487 -5.416 1.00 97.94 83 THR A N 1
ATOM 677 C CA . THR A 1 83 ? -3.993 4.148 -6.303 1.00 97.94 83 THR A CA 1
ATOM 678 C C . THR A 1 83 ? -2.763 4.942 -5.896 1.00 97.94 83 THR A C 1
ATOM 680 O O . THR A 1 83 ? -2.807 6.171 -5.846 1.00 97.94 83 THR A O 1
ATOM 683 N N . PHE A 1 84 ? -1.669 4.238 -5.620 1.00 97.25 84 PHE A N 1
ATOM 684 C CA . PHE A 1 84 ? -0.340 4.818 -5.482 1.00 97.25 84 PHE A CA 1
ATOM 685 C C . PHE A 1 84 ? 0.335 4.836 -6.845 1.00 97.25 84 PHE A C 1
ATOM 687 O O . PHE A 1 84 ? 0.394 3.815 -7.532 1.00 97.25 84 PHE A O 1
ATOM 694 N N . GLU A 1 85 ? 0.889 5.977 -7.216 1.00 95.12 85 GLU A N 1
ATOM 695 C CA . GLU A 1 85 ? 1.648 6.167 -8.443 1.00 95.12 85 GLU A CA 1
ATOM 696 C C . GLU A 1 85 ? 2.984 6.843 -8.138 1.00 95.12 85 GLU A C 1
ATOM 698 O O . GLU A 1 85 ? 3.137 7.566 -7.153 1.00 95.12 85 GLU A O 1
ATOM 703 N N . LEU A 1 86 ? 3.971 6.588 -8.987 1.00 92.25 86 LEU A N 1
ATOM 704 C CA . LEU A 1 86 ? 5.235 7.303 -8.985 1.00 92.25 86 LEU A CA 1
ATOM 705 C C . LEU A 1 86 ? 5.292 8.136 -10.254 1.00 92.25 86 LEU A C 1
ATOM 707 O O . LEU A 1 86 ? 5.233 7.586 -11.352 1.00 92.25 86 LEU A O 1
ATOM 711 N N . LYS A 1 87 ? 5.409 9.452 -10.108 1.00 90.81 87 LYS A N 1
ATOM 712 C CA . LYS A 1 87 ? 5.471 10.393 -11.224 1.00 90.81 87 LYS A CA 1
ATOM 713 C C . LYS A 1 87 ? 6.632 11.347 -11.019 1.00 90.81 87 LYS A C 1
ATOM 715 O O . LYS A 1 87 ? 6.706 12.022 -9.993 1.00 90.81 87 LYS A O 1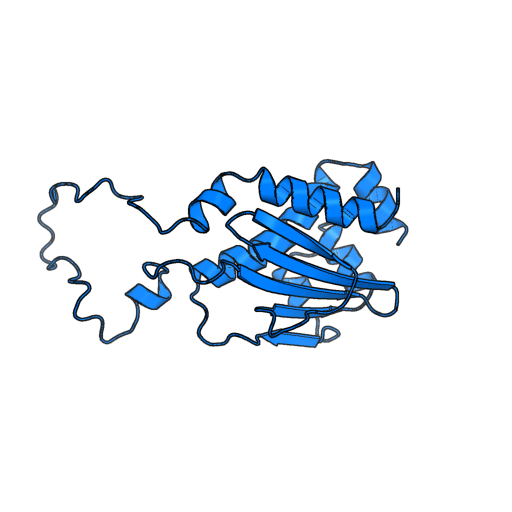
ATOM 720 N N . GLU A 1 88 ? 7.542 11.382 -11.985 1.00 87.44 88 GLU A N 1
ATOM 721 C CA . GLU A 1 88 ? 8.746 12.221 -11.952 1.00 87.44 88 GLU A CA 1
ATOM 722 C C . GLU A 1 88 ? 9.531 12.089 -10.626 1.00 87.44 88 GLU A C 1
ATOM 724 O O . GLU 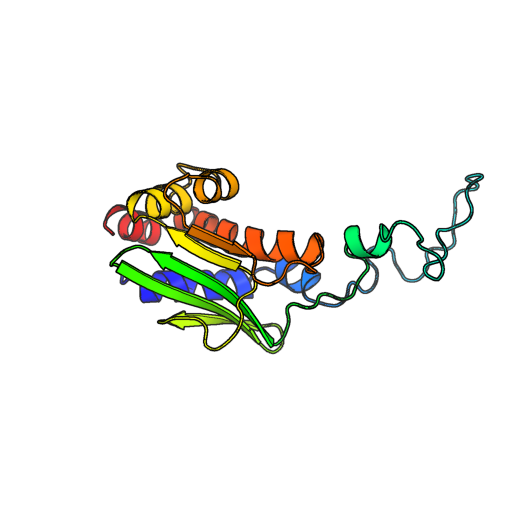A 1 88 ? 10.002 13.067 -10.039 1.00 87.44 88 GLU A O 1
ATOM 729 N N . GLY A 1 89 ? 9.646 10.859 -10.113 1.00 84.69 89 GLY A N 1
ATOM 730 C CA . GLY A 1 89 ? 10.343 10.555 -8.861 1.00 84.69 89 GLY A CA 1
ATOM 731 C C . GLY A 1 89 ? 9.624 10.987 -7.575 1.00 84.69 89 GLY A C 1
ATOM 732 O O . GLY A 1 89 ? 10.253 10.990 -6.512 1.00 84.69 89 GLY A O 1
ATOM 733 N N . LYS A 1 90 ? 8.338 11.351 -7.645 1.00 90.44 90 LYS A N 1
ATOM 734 C CA . LYS A 1 90 ? 7.486 11.633 -6.482 1.00 90.44 90 LYS A CA 1
ATOM 735 C C . LYS A 1 90 ? 6.344 10.637 -6.389 1.00 90.44 90 LYS A C 1
ATOM 737 O O . LYS A 1 90 ? 5.666 10.374 -7.381 1.00 90.44 90 LYS A O 1
ATOM 742 N N . PHE A 1 91 ? 6.128 10.114 -5.189 1.00 93.81 91 PHE A N 1
ATOM 743 C CA . PHE A 1 91 ? 4.938 9.328 -4.909 1.00 93.81 91 PHE A CA 1
ATOM 744 C C . PHE A 1 91 ? 3.729 10.250 -4.868 1.00 93.81 91 PHE A C 1
ATOM 746 O O . PHE A 1 91 ? 3.795 11.347 -4.307 1.00 93.81 91 PHE A O 1
ATOM 753 N N . ILE A 1 92 ? 2.644 9.798 -5.473 1.00 95.06 92 ILE A N 1
ATOM 754 C CA . ILE A 1 92 ? 1.340 10.442 -5.446 1.00 95.06 92 ILE A CA 1
ATOM 755 C C . ILE A 1 92 ? 0.336 9.353 -5.081 1.00 95.06 92 ILE A C 1
ATOM 757 O O . ILE A 1 92 ? 0.470 8.198 -5.487 1.00 95.06 92 ILE A O 1
ATOM 761 N N . VAL A 1 93 ? -0.666 9.721 -4.297 1.00 96.81 93 VAL A N 1
ATOM 762 C CA . VAL A 1 93 ? -1.801 8.862 -3.991 1.00 96.81 93 VAL A CA 1
ATOM 763 C C . VAL A 1 93 ? -3.064 9.548 -4.483 1.00 96.81 93 VAL A C 1
ATOM 765 O O . VAL A 1 93 ? -3.207 10.764 -4.365 1.00 96.81 93 VAL A O 1
ATOM 768 N N . ARG A 1 94 ? -3.976 8.778 -5.071 1.00 96.31 94 ARG A N 1
ATOM 769 C CA . ARG A 1 94 ? -5.256 9.289 -5.564 1.00 96.31 94 ARG A CA 1
ATOM 770 C C . ARG A 1 94 ? -6.388 8.344 -5.211 1.00 96.31 94 ARG A C 1
ATOM 772 O O . ARG A 1 94 ? -6.219 7.126 -5.257 1.00 96.31 94 ARG A O 1
ATOM 779 N N . ALA A 1 95 ? -7.542 8.911 -4.884 1.00 96.81 95 ALA A N 1
ATOM 780 C CA . ALA A 1 95 ? -8.762 8.140 -4.711 1.00 96.81 95 ALA A CA 1
ATOM 781 C C . ALA A 1 95 ? -9.244 7.589 -6.065 1.00 96.81 95 ALA A C 1
ATOM 783 O O . ALA A 1 95 ? -9.138 8.248 -7.103 1.00 96.81 95 ALA A O 1
ATOM 784 N N . GLY A 1 96 ? -9.794 6.379 -6.041 1.00 96.00 96 GLY A N 1
ATOM 785 C CA . GLY A 1 96 ? -10.287 5.664 -7.213 1.00 96.00 96 GLY A CA 1
ATOM 786 C C . GLY A 1 96 ? -9.303 4.641 -7.786 1.00 96.00 96 GLY A C 1
ATOM 787 O O . GLY A 1 96 ? -8.162 4.495 -7.339 1.00 96.00 96 GLY A O 1
ATOM 788 N N . SER A 1 97 ? -9.791 3.901 -8.780 1.00 95.81 97 SER A N 1
ATOM 789 C CA . SER A 1 97 ? -9.045 2.842 -9.462 1.00 95.81 97 SER A CA 1
ATOM 790 C C . SER A 1 97 ? -7.921 3.381 -10.347 1.00 95.81 97 SER A C 1
ATOM 792 O O . SER A 1 97 ? -7.918 4.548 -10.764 1.00 95.81 97 SER A O 1
ATOM 794 N N . ALA A 1 98 ? -6.983 2.495 -10.667 1.00 93.19 98 ALA A N 1
ATOM 795 C CA . ALA A 1 98 ? -5.938 2.738 -11.639 1.00 93.19 98 ALA A CA 1
ATOM 796 C C . ALA A 1 98 ? -6.558 3.051 -13.015 1.00 93.19 98 ALA A C 1
ATOM 798 O O . ALA A 1 98 ? -7.550 2.445 -13.420 1.00 93.19 98 ALA A O 1
ATOM 799 N N . ASN A 1 99 ? -5.993 4.026 -13.724 1.00 89.62 99 ASN A N 1
ATOM 800 C CA . ASN A 1 99 ? -6.416 4.414 -15.069 1.00 89.62 99 ASN A CA 1
ATOM 801 C C . ASN A 1 99 ? -5.768 3.503 -16.119 1.00 89.62 99 ASN A C 1
ATOM 803 O O . ASN A 1 99 ? -6.268 3.387 -17.236 1.00 89.62 99 ASN A O 1
ATOM 807 N N . GLY A 1 100 ? -4.638 2.886 -15.772 1.00 87.12 100 GLY A N 1
ATOM 808 C CA . GLY A 1 100 ? -3.881 1.985 -16.616 1.00 87.12 100 GLY A CA 1
ATOM 809 C C . GLY A 1 100 ? -3.660 0.628 -15.957 1.00 87.12 100 GLY A C 1
ATOM 810 O O . GLY A 1 100 ? -4.568 0.002 -15.410 1.00 87.12 100 GLY A O 1
ATOM 811 N N . ARG A 1 101 ? -2.432 0.127 -16.100 1.00 89.94 101 ARG A N 1
ATOM 812 C CA . ARG A 1 101 ? -2.015 -1.198 -15.641 1.00 89.94 101 ARG A CA 1
ATOM 813 C C . ARG A 1 101 ? -1.123 -1.022 -14.406 1.00 89.94 101 ARG A C 1
ATOM 815 O O . ARG A 1 101 ? 0.082 -0.841 -14.598 1.00 89.94 101 ARG A O 1
ATOM 822 N N . PRO A 1 102 ? -1.684 -1.036 -13.179 1.00 94.19 102 PRO A N 1
ATOM 823 C CA . PRO A 1 102 ? -0.883 -0.901 -11.971 1.00 94.19 102 PRO A CA 1
ATOM 824 C C . PRO A 1 102 ? 0.055 -2.098 -11.834 1.00 94.19 102 PRO A C 1
ATOM 826 O O . PRO A 1 102 ? -0.271 -3.187 -12.301 1.00 94.19 102 PRO A O 1
ATOM 829 N N . VAL A 1 103 ? 1.214 -1.930 -11.200 1.00 94.38 103 VAL A N 1
ATOM 830 C CA . VAL A 1 103 ? 2.151 -3.049 -11.003 1.00 94.38 103 VAL A CA 1
ATOM 831 C C . VAL A 1 103 ? 1.507 -4.173 -10.190 1.00 94.38 103 VAL A C 1
ATOM 833 O O . VAL A 1 103 ? 1.541 -5.343 -10.586 1.00 94.38 103 VAL A O 1
ATOM 836 N N . LEU A 1 104 ? 0.891 -3.791 -9.076 1.00 95.94 104 LEU A N 1
ATOM 837 C CA . LEU A 1 104 ? 0.204 -4.662 -8.143 1.00 95.94 104 LEU A CA 1
ATOM 838 C C . LEU A 1 104 ? -1.224 -4.150 -7.949 1.00 95.94 104 LEU A C 1
ATOM 840 O O . LEU A 1 104 ? -1.438 -2.998 -7.580 1.00 95.94 104 LEU A O 1
ATOM 844 N N . ARG A 1 105 ? -2.214 -5.012 -8.157 1.00 97.06 105 ARG A N 1
ATOM 845 C CA . ARG A 1 105 ? -3.587 -4.764 -7.719 1.00 97.06 105 ARG A CA 1
ATOM 846 C C . ARG A 1 105 ? -3.882 -5.678 -6.545 1.00 97.06 105 ARG A C 1
ATOM 848 O O . ARG A 1 105 ? -3.661 -6.884 -6.630 1.00 97.06 105 ARG A O 1
ATOM 855 N N . VAL A 1 106 ? -4.381 -5.096 -5.465 1.00 97.31 106 VAL A N 1
ATOM 856 C CA . VAL A 1 106 ? -4.775 -5.812 -4.258 1.00 97.31 106 VAL A CA 1
ATOM 857 C C . VAL A 1 106 ? -6.197 -5.427 -3.917 1.00 97.31 106 VAL A C 1
ATOM 859 O O . VAL A 1 106 ? -6.490 -4.263 -3.651 1.00 97.31 106 VAL A O 1
ATOM 862 N N . LYS A 1 107 ? -7.078 -6.417 -3.879 1.00 97.81 107 LYS A N 1
ATOM 863 C CA . LYS A 1 107 ? -8.393 -6.291 -3.271 1.00 97.81 107 LYS A CA 1
ATOM 864 C C . LYS A 1 107 ? -8.425 -7.161 -2.026 1.00 97.81 107 LYS A C 1
ATOM 866 O O . LYS A 1 107 ? -8.128 -8.350 -2.100 1.00 97.81 107 LYS A O 1
ATOM 871 N N . MET A 1 108 ? -8.763 -6.559 -0.895 1.00 97.31 108 MET A N 1
ATOM 872 C CA . MET A 1 108 ? -8.746 -7.236 0.397 1.00 97.31 108 MET A CA 1
ATOM 873 C C . MET A 1 108 ? -9.978 -6.903 1.244 1.00 97.31 108 MET A C 1
ATOM 875 O O . MET A 1 108 ? -10.523 -5.793 1.149 1.00 97.31 108 MET A O 1
ATOM 879 N N . PRO A 1 109 ? -10.410 -7.835 2.108 1.00 97.19 109 PRO A N 1
ATOM 880 C CA . PRO A 1 109 ? -11.385 -7.547 3.144 1.00 97.19 109 PRO A CA 1
ATOM 881 C C . PRO A 1 109 ? -10.911 -6.452 4.104 1.00 97.19 109 PRO A C 1
ATOM 883 O O . PRO A 1 109 ? -9.718 -6.271 4.360 1.00 97.19 109 PRO A O 1
ATOM 886 N N . LYS A 1 110 ? -11.878 -5.743 4.684 1.00 96.12 110 LYS A N 1
ATOM 887 C CA . LYS A 1 110 ? -11.644 -4.671 5.657 1.00 96.12 110 LYS A CA 1
ATOM 888 C C . LYS A 1 110 ? -10.828 -5.124 6.871 1.00 96.12 110 LYS A C 1
ATOM 890 O O . LYS A 1 110 ? -9.947 -4.396 7.311 1.00 96.12 110 LYS A O 1
ATOM 895 N N . ASP A 1 111 ? -11.144 -6.281 7.438 1.00 96.19 111 ASP A N 1
ATOM 896 C CA . ASP A 1 111 ? -10.456 -6.830 8.608 1.00 96.19 111 ASP A CA 1
ATOM 897 C C . ASP A 1 111 ? -8.995 -7.172 8.295 1.00 96.19 111 ASP A C 1
ATOM 899 O O . ASP A 1 111 ? -8.110 -6.759 9.037 1.00 96.19 111 ASP A O 1
ATOM 903 N N . VAL A 1 112 ? -8.732 -7.795 7.141 1.00 96.81 112 VAL A N 1
ATOM 904 C CA . VAL A 1 112 ? -7.364 -8.080 6.670 1.00 96.81 112 VAL A CA 1
ATOM 905 C C . VAL A 1 112 ? -6.567 -6.792 6.478 1.00 96.81 112 VAL A C 1
ATOM 907 O O . VAL A 1 112 ? -5.419 -6.706 6.908 1.00 96.81 112 VAL A O 1
ATOM 910 N N . PHE A 1 113 ? -7.175 -5.765 5.875 1.00 96.94 113 PHE A N 1
ATOM 911 C CA . PHE A 1 113 ? -6.536 -4.456 5.734 1.00 96.94 113 PHE A CA 1
ATOM 912 C C . PHE A 1 113 ? -6.165 -3.855 7.093 1.00 96.94 113 PHE A C 1
ATOM 914 O O . PHE A 1 113 ? -5.043 -3.384 7.269 1.00 96.94 113 PHE A O 1
ATOM 921 N N . LYS A 1 114 ? -7.088 -3.889 8.061 1.00 96.38 114 LYS A N 1
ATOM 922 C CA . LYS A 1 114 ? -6.846 -3.361 9.409 1.00 96.38 114 LYS A CA 1
ATOM 923 C C . LYS A 1 114 ? -5.720 -4.113 10.103 1.00 96.38 114 LYS A C 1
ATOM 925 O O . LYS A 1 114 ? -4.816 -3.474 10.624 1.00 96.38 114 LYS A O 1
ATOM 930 N N . ASP A 1 115 ? -5.739 -5.441 10.072 1.00 96.75 115 ASP A N 1
ATOM 931 C CA . ASP A 1 115 ? -4.703 -6.257 10.706 1.00 96.75 115 ASP A CA 1
ATOM 932 C C . ASP A 1 115 ? -3.335 -6.072 10.042 1.00 96.75 115 ASP A C 1
ATOM 934 O O . ASP A 1 115 ? -2.311 -6.045 10.729 1.00 96.75 115 ASP A O 1
ATOM 938 N N . MET A 1 116 ? -3.315 -5.879 8.720 1.00 96.81 116 MET A N 1
ATOM 939 C CA . MET A 1 116 ? -2.106 -5.512 7.995 1.00 96.81 116 MET A CA 1
ATOM 940 C C . MET A 1 116 ? -1.586 -4.152 8.458 1.00 96.81 116 MET A C 1
ATOM 942 O O . MET A 1 116 ? -0.441 -4.064 8.881 1.00 96.81 116 MET A O 1
ATOM 946 N N . ILE A 1 117 ? -2.389 -3.089 8.384 1.00 97.12 117 ILE A N 1
ATOM 947 C CA . ILE A 1 117 ? -1.914 -1.734 8.689 1.00 97.12 117 ILE A CA 1
ATOM 948 C C . ILE A 1 117 ? -1.545 -1.587 10.167 1.00 97.12 117 ILE A C 1
ATOM 950 O O . ILE A 1 117 ? -0.474 -1.075 10.456 1.00 97.12 117 ILE A O 1
ATOM 954 N N . LEU A 1 118 ? -2.345 -2.124 11.092 1.00 96.62 118 LEU A N 1
ATOM 955 C CA . LEU A 1 118 ? -2.099 -2.094 12.545 1.00 96.62 118 LEU A CA 1
ATOM 956 C C . LEU A 1 118 ? -1.011 -3.075 13.012 1.00 96.62 118 LEU A C 1
ATOM 958 O O . LEU A 1 118 ? -0.998 -3.469 14.173 1.00 96.62 118 LEU A O 1
ATOM 962 N N . THR A 1 119 ? -0.171 -3.556 12.096 1.00 94.75 119 THR A N 1
ATOM 963 C CA . THR A 1 119 ? 0.991 -4.422 12.364 1.00 94.75 119 THR A CA 1
ATOM 964 C C . THR A 1 119 ? 0.696 -5.732 13.106 1.00 94.75 119 THR A C 1
ATOM 966 O O . THR A 1 119 ? 1.613 -6.468 13.477 1.00 94.75 119 THR A O 1
ATOM 969 N N . LYS A 1 120 ? -0.585 -6.115 13.216 1.00 95.12 120 LYS A N 1
ATOM 970 C CA . LYS A 1 120 ? -1.046 -7.411 13.743 1.00 95.12 120 LYS A CA 1
ATOM 971 C C . LYS A 1 120 ? -0.653 -8.558 12.810 1.00 95.12 120 LYS A C 1
ATOM 973 O O . LYS A 1 120 ? -0.487 -9.693 13.253 1.00 95.12 120 LYS A O 1
ATOM 978 N N . GLN A 1 121 ? -0.458 -8.255 11.526 1.00 94.19 121 GLN A N 1
ATOM 979 C CA . GLN A 1 121 ? 0.011 -9.191 10.515 1.00 94.19 121 GLN A CA 1
ATOM 980 C C . GLN A 1 121 ? 1.083 -8.556 9.617 1.00 94.19 121 GLN A C 1
ATOM 982 O O . GLN A 1 121 ? 0.998 -7.397 9.217 1.00 94.19 121 GLN A O 1
ATOM 987 N N . ARG A 1 122 ? 2.109 -9.337 9.249 1.00 94.06 122 ARG A N 1
ATOM 988 C CA . ARG A 1 122 ? 3.120 -8.909 8.265 1.00 94.06 122 ARG A CA 1
ATOM 989 C C . ARG A 1 122 ? 2.474 -8.720 6.894 1.00 94.06 122 ARG A C 1
ATOM 991 O O . ARG A 1 122 ? 1.691 -9.577 6.489 1.00 94.06 122 ARG A O 1
ATOM 998 N N . VAL A 1 123 ? 2.898 -7.703 6.136 1.00 94.81 123 VAL A N 1
ATOM 999 C CA . VAL A 1 123 ? 2.388 -7.410 4.779 1.00 94.81 123 VAL A CA 1
ATOM 1000 C C . VAL A 1 123 ? 2.304 -8.661 3.908 1.00 94.81 123 VAL A C 1
ATOM 1002 O O . VAL A 1 123 ? 1.252 -8.952 3.357 1.00 94.81 123 VAL A O 1
ATOM 1005 N N . ILE A 1 124 ? 3.379 -9.450 3.820 1.00 94.06 124 ILE A N 1
ATOM 1006 C CA . ILE A 1 124 ? 3.398 -10.634 2.948 1.00 94.06 124 ILE A CA 1
ATOM 1007 C C . ILE A 1 124 ? 2.364 -11.694 3.350 1.00 94.06 124 ILE A C 1
ATOM 1009 O O . ILE A 1 124 ? 1.814 -12.373 2.489 1.00 94.06 124 ILE A O 1
ATOM 1013 N N . TRP A 1 125 ? 2.077 -11.830 4.646 1.00 95.00 125 TRP A N 1
ATOM 1014 C CA . TRP A 1 125 ? 1.071 -12.769 5.135 1.00 95.00 125 TRP A CA 1
ATOM 1015 C C . TRP A 1 125 ? -0.334 -12.231 4.938 1.00 95.00 125 TRP A C 1
ATOM 1017 O O . TRP A 1 125 ? -1.210 -13.008 4.582 1.00 95.00 125 TRP A O 1
ATOM 1027 N N . ALA A 1 126 ? -0.531 -10.925 5.135 1.00 95.50 126 ALA A N 1
ATOM 1028 C CA . ALA A 1 126 ? -1.796 -10.284 4.825 1.00 95.50 126 ALA A CA 1
ATOM 1029 C C . ALA A 1 126 ? -2.107 -10.468 3.343 1.00 95.50 126 ALA A C 1
ATOM 1031 O O . ALA A 1 126 ? -3.176 -10.958 3.027 1.00 95.50 126 ALA A O 1
ATOM 1032 N N . LEU A 1 127 ? -1.148 -10.196 2.449 1.00 94.88 127 LEU A N 1
ATOM 1033 C CA . LEU A 1 127 ? -1.280 -10.433 1.011 1.00 94.88 127 LEU A CA 1
ATOM 1034 C C . LEU A 1 127 ? -1.592 -11.904 0.689 1.00 94.88 127 LEU A C 1
ATOM 1036 O O . LEU A 1 127 ? -2.450 -12.170 -0.144 1.00 94.88 127 LEU A O 1
ATOM 1040 N N . ALA A 1 128 ? -0.959 -12.855 1.374 1.00 95.19 128 ALA A N 1
ATOM 1041 C CA . ALA A 1 128 ? -1.208 -14.283 1.177 1.00 95.19 128 ALA A CA 1
ATOM 1042 C C . ALA A 1 128 ? -2.542 -14.798 1.765 1.00 95.19 128 ALA A C 1
ATOM 1044 O O . ALA A 1 128 ? -2.817 -15.993 1.643 1.00 95.19 128 ALA A O 1
ATOM 1045 N N . ASP A 1 129 ? -3.360 -13.952 2.404 1.00 96.44 129 ASP A N 1
ATOM 1046 C CA . ASP A 1 129 ? -4.686 -14.352 2.885 1.00 96.44 129 ASP A CA 1
ATOM 1047 C C . ASP A 1 129 ? -5.555 -14.819 1.698 1.00 96.44 129 ASP A C 1
ATOM 1049 O O . ASP A 1 129 ? -5.689 -14.090 0.712 1.00 96.44 129 ASP A O 1
ATOM 1053 N N . PRO A 1 130 ? -6.167 -16.018 1.760 1.00 96.19 130 PRO A N 1
ATOM 1054 C CA . PRO A 1 130 ? -6.935 -16.581 0.647 1.00 96.19 130 PRO A CA 1
ATOM 1055 C C . PRO A 1 130 ? -8.194 -15.779 0.292 1.00 96.19 130 PRO A C 1
ATOM 1057 O O . PRO A 1 130 ? -8.803 -16.032 -0.745 1.00 96.19 130 PRO A O 1
ATOM 1060 N N . ARG A 1 131 ? -8.617 -14.843 1.149 1.00 96.44 131 ARG A N 1
ATOM 1061 C CA . ARG A 1 131 ? -9.741 -13.933 0.890 1.00 96.44 131 ARG A CA 1
ATOM 1062 C C . ARG A 1 131 ? -9.334 -12.727 0.046 1.00 96.44 131 ARG A C 1
ATOM 1064 O O . ARG A 1 131 ? -10.213 -11.991 -0.397 1.00 96.44 131 ARG A O 1
ATOM 1071 N N . ASN A 1 132 ? -8.038 -12.511 -0.165 1.00 96.19 132 ASN A N 1
ATOM 1072 C CA . ASN A 1 132 ? -7.558 -11.448 -1.029 1.00 96.19 132 ASN A CA 1
ATOM 1073 C C . ASN A 1 132 ? -7.578 -11.872 -2.493 1.00 96.19 132 ASN A C 1
ATOM 1075 O O . ASN A 1 132 ? -7.247 -13.000 -2.852 1.00 96.19 132 ASN A O 1
ATOM 1079 N N . GLU A 1 133 ? -7.862 -10.908 -3.357 1.00 96.31 133 GLU A N 1
ATOM 1080 C CA . GLU A 1 133 ? -7.634 -11.017 -4.790 1.00 96.31 133 GLU A CA 1
ATOM 1081 C C . GLU A 1 133 ? -6.397 -10.175 -5.124 1.00 96.31 133 GLU A C 1
ATOM 1083 O O . GLU A 1 133 ? -6.406 -8.948 -4.988 1.00 96.31 133 GLU A O 1
ATOM 1088 N N . ILE A 1 134 ? -5.314 -10.842 -5.527 1.00 94.88 134 ILE A N 1
ATOM 1089 C CA . ILE A 1 134 ? -4.056 -10.194 -5.904 1.00 94.88 134 ILE A CA 1
ATOM 1090 C C . ILE A 1 134 ? -3.770 -10.452 -7.372 1.00 94.88 134 ILE A C 1
ATOM 1092 O O . ILE A 1 134 ? -3.684 -11.599 -7.809 1.00 94.88 134 ILE A O 1
ATOM 1096 N N . GLU A 1 135 ? -3.532 -9.378 -8.115 1.00 94.38 135 GLU A N 1
ATOM 1097 C CA . GLU A 1 135 ? -3.092 -9.448 -9.501 1.00 94.38 135 GLU A CA 1
ATOM 1098 C C . GLU A 1 135 ? -1.738 -8.750 -9.645 1.00 94.38 135 GLU A C 1
ATOM 1100 O O . GLU A 1 135 ? -1.608 -7.537 -9.463 1.00 94.38 135 GLU A O 1
ATOM 1105 N N . CYS A 1 136 ? -0.715 -9.519 -10.019 1.00 91.94 136 CYS A N 1
ATOM 1106 C CA . CYS A 1 136 ? 0.511 -8.961 -10.572 1.00 91.94 136 CYS A CA 1
ATOM 1107 C C . CYS A 1 136 ? 0.279 -8.707 -12.058 1.00 91.94 136 CYS A C 1
ATOM 1109 O O . CYS A 1 136 ? 0.352 -9.623 -12.884 1.00 91.94 136 CYS A O 1
ATOM 1111 N N . LEU A 1 137 ? 0.043 -7.452 -12.422 1.00 89.56 137 LEU A N 1
ATOM 1112 C CA . LEU A 1 137 ? -0.144 -7.112 -13.823 1.00 89.56 137 LEU A CA 1
ATOM 1113 C C . LEU A 1 137 ? 1.192 -6.848 -14.509 1.00 89.56 137 LEU A C 1
ATOM 1115 O O . LEU A 1 137 ? 1.200 -6.644 -15.712 1.00 89.56 137 LEU A O 1
ATOM 1119 N N . TRP A 1 138 ? 2.332 -6.914 -13.828 1.00 85.81 138 TRP A N 1
ATOM 1120 C CA . TRP A 1 138 ? 3.629 -6.670 -14.455 1.00 85.81 138 TRP A CA 1
ATOM 1121 C C . TRP A 1 138 ? 4.631 -7.802 -14.205 1.00 85.81 138 TRP A C 1
ATOM 1123 O O . TRP A 1 138 ? 5.546 -7.666 -13.403 1.00 85.81 138 TRP A O 1
ATOM 1133 N N . PRO A 1 139 ? 4.486 -8.943 -14.908 1.00 72.81 139 PRO A N 1
ATOM 1134 C CA . PRO A 1 139 ? 5.239 -10.161 -14.601 1.00 72.81 139 PRO A CA 1
ATOM 1135 C C . PRO A 1 139 ? 6.748 -10.060 -14.877 1.00 72.81 139 PRO A C 1
ATOM 1137 O O . PRO A 1 139 ? 7.516 -10.841 -14.328 1.00 72.81 139 PRO A O 1
ATOM 1140 N N . GLU A 1 140 ? 7.187 -9.107 -15.703 1.00 79.00 140 GLU A N 1
ATOM 1141 C CA . GLU A 1 140 ? 8.609 -8.891 -16.019 1.00 79.00 140 GLU A CA 1
ATOM 1142 C C . GLU A 1 140 ? 9.315 -7.898 -15.081 1.00 79.00 140 GLU A C 1
ATOM 1144 O O . GLU A 1 140 ? 10.467 -7.524 -15.324 1.00 79.00 140 GLU A O 1
ATOM 1149 N N . ILE A 1 141 ? 8.637 -7.423 -14.035 1.00 81.88 141 ILE A N 1
ATOM 1150 C CA . ILE A 1 141 ? 9.232 -6.498 -13.072 1.00 81.88 141 ILE A CA 1
ATOM 1151 C C . ILE A 1 141 ? 10.411 -7.158 -12.333 1.00 81.88 141 ILE A C 1
ATOM 1153 O O . ILE A 1 141 ? 10.359 -8.319 -11.922 1.00 81.88 141 ILE A O 1
ATOM 1157 N N . GLY A 1 142 ? 11.509 -6.412 -12.187 1.00 78.44 142 GLY A N 1
ATOM 1158 C CA . GLY A 1 142 ? 12.704 -6.895 -11.496 1.00 78.44 142 GLY A CA 1
ATOM 1159 C C . GLY A 1 142 ? 12.478 -7.039 -9.990 1.00 78.44 142 GLY A C 1
ATOM 1160 O O . GLY A 1 142 ? 11.648 -6.347 -9.407 1.00 78.44 142 GLY A O 1
ATOM 1161 N N . TRP A 1 143 ? 13.255 -7.897 -9.322 1.00 80.31 143 TRP A N 1
ATOM 1162 C CA . TRP A 1 143 ? 13.095 -8.126 -7.879 1.00 80.31 143 TRP A CA 1
ATOM 1163 C C . TRP A 1 143 ? 13.311 -6.866 -7.037 1.00 80.31 143 TRP A C 1
ATOM 1165 O O . TRP A 1 143 ? 12.612 -6.674 -6.049 1.00 80.31 143 TRP A O 1
ATOM 1175 N N . SER A 1 144 ? 14.237 -5.989 -7.436 1.00 79.69 144 SER A N 1
ATOM 1176 C CA . SER A 1 144 ? 14.442 -4.704 -6.751 1.00 79.69 144 SER A CA 1
ATOM 1177 C C . SER A 1 144 ? 13.191 -3.827 -6.795 1.00 79.69 144 SER A C 1
ATOM 1179 O O . SER A 1 144 ? 12.817 -3.239 -5.786 1.00 79.69 144 SER A O 1
ATOM 1181 N N . ASP A 1 145 ? 12.526 -3.771 -7.949 1.00 84.94 145 ASP A N 1
ATOM 1182 C CA . ASP A 1 145 ? 11.305 -2.988 -8.122 1.00 84.94 145 ASP A CA 1
ATOM 1183 C C . ASP A 1 145 ? 10.141 -3.620 -7.328 1.00 84.94 145 ASP A C 1
ATOM 1185 O O . ASP A 1 145 ? 9.357 -2.906 -6.706 1.00 84.94 145 ASP A O 1
ATOM 1189 N N . TRP A 1 146 ? 10.075 -4.956 -7.248 1.00 87.50 146 TRP A N 1
ATOM 1190 C CA . TRP A 1 146 ? 9.140 -5.663 -6.361 1.00 87.50 146 TRP A CA 1
ATOM 1191 C C . TRP A 1 146 ? 9.337 -5.324 -4.886 1.00 87.50 146 TRP A C 1
ATOM 1193 O O . TRP A 1 146 ? 8.359 -5.098 -4.177 1.00 87.50 146 TRP A O 1
ATOM 1203 N N . ILE A 1 147 ? 10.590 -5.286 -4.421 1.00 86.75 147 ILE A N 1
ATOM 1204 C CA . ILE A 1 147 ? 10.909 -4.900 -3.042 1.00 86.75 147 ILE A CA 1
ATOM 1205 C C . ILE A 1 147 ? 10.386 -3.491 -2.779 1.00 86.75 147 ILE A C 1
ATOM 1207 O O . ILE A 1 147 ? 9.706 -3.290 -1.781 1.00 86.75 147 ILE A O 1
ATOM 1211 N N . THR A 1 148 ? 10.615 -2.549 -3.696 1.00 88.56 148 THR A N 1
ATOM 1212 C CA . THR A 1 148 ? 10.081 -1.186 -3.584 1.00 88.56 148 THR A CA 1
ATOM 1213 C C . THR A 1 148 ? 8.553 -1.160 -3.515 1.00 88.56 148 THR A C 1
ATOM 1215 O O . THR A 1 148 ? 8.002 -0.455 -2.676 1.00 88.56 148 THR A O 1
ATOM 1218 N N . VAL A 1 149 ? 7.851 -1.952 -4.331 1.00 92.19 149 VAL A N 1
ATOM 1219 C CA . VAL A 1 149 ? 6.380 -2.051 -4.267 1.00 92.19 149 VAL A CA 1
ATOM 1220 C C . VAL A 1 149 ? 5.907 -2.589 -2.912 1.00 92.19 149 VAL A C 1
ATOM 1222 O O . VAL A 1 149 ? 4.976 -2.046 -2.328 1.00 92.19 149 VAL A O 1
ATOM 1225 N N . LEU A 1 150 ? 6.550 -3.624 -2.370 1.00 93.00 150 LEU A N 1
ATOM 1226 C CA . LEU A 1 150 ? 6.188 -4.159 -1.052 1.00 93.00 150 LEU A CA 1
ATOM 1227 C C . LEU A 1 150 ? 6.533 -3.189 0.085 1.00 93.00 150 LEU A C 1
ATOM 1229 O O . LEU A 1 150 ? 5.780 -3.079 1.047 1.00 93.00 150 LEU A O 1
ATOM 1233 N N . GLU A 1 151 ? 7.641 -2.464 -0.032 1.00 91.94 151 GLU A N 1
ATOM 1234 C CA . GLU A 1 151 ? 8.082 -1.463 0.942 1.00 91.94 151 GLU A CA 1
ATOM 1235 C C . GLU A 1 151 ? 7.091 -0.298 1.035 1.00 91.94 151 GLU A C 1
ATOM 1237 O O . GLU A 1 151 ? 6.829 0.177 2.134 1.00 91.94 151 GLU A O 1
ATOM 1242 N N . ILE A 1 152 ? 6.429 0.079 -0.070 1.00 94.38 152 ILE A N 1
ATOM 1243 C CA . ILE A 1 152 ? 5.327 1.054 -0.026 1.00 94.38 152 IL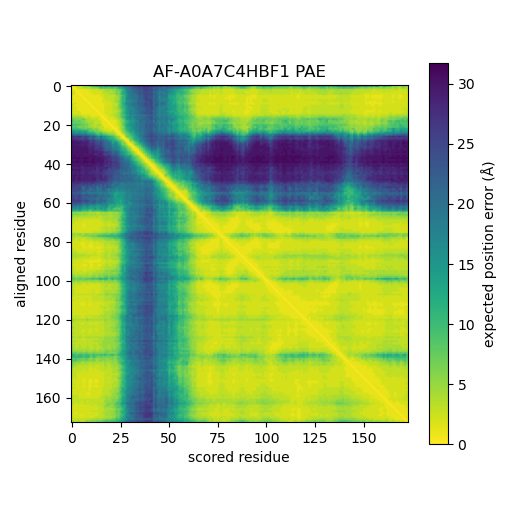E A CA 1
ATOM 1244 C C . ILE A 1 152 ? 4.252 0.610 0.968 1.00 94.38 152 ILE A C 1
ATOM 1246 O O . ILE A 1 152 ? 3.842 1.423 1.791 1.00 94.38 152 ILE A O 1
ATOM 1250 N N . LEU A 1 153 ? 3.842 -0.668 0.931 1.00 95.25 153 LEU A N 1
ATOM 1251 C CA . LEU A 1 153 ? 2.863 -1.243 1.864 1.00 95.25 153 LEU A CA 1
ATOM 1252 C C . LEU A 1 153 ? 3.362 -1.217 3.319 1.00 95.25 153 LEU A C 1
ATOM 1254 O O . LEU A 1 153 ? 2.596 -0.899 4.226 1.00 95.25 153 LEU A O 1
ATOM 1258 N N . VAL A 1 154 ? 4.648 -1.509 3.532 1.00 94.56 154 VAL A N 1
ATOM 1259 C CA . VAL A 1 154 ? 5.286 -1.485 4.861 1.00 94.56 154 VAL A CA 1
ATOM 1260 C C . VAL A 1 154 ? 5.316 -0.072 5.445 1.00 94.56 154 VAL A C 1
ATOM 1262 O O . VAL A 1 154 ? 5.050 0.103 6.626 1.00 94.56 154 VAL A O 1
ATOM 1265 N N . VAL A 1 155 ? 5.541 0.968 4.643 1.00 94.00 155 VAL A N 1
ATOM 1266 C CA . VAL A 1 155 ? 5.547 2.352 5.152 1.00 94.00 155 VAL A CA 1
ATOM 1267 C C . VAL A 1 155 ? 4.189 2.763 5.746 1.00 94.00 155 VAL A C 1
ATOM 1269 O O . VAL A 1 155 ? 4.140 3.585 6.659 1.00 94.00 155 VAL A O 1
ATOM 1272 N N . GLY A 1 156 ? 3.082 2.159 5.302 1.00 93.31 156 GLY A N 1
ATOM 1273 C CA . GLY A 1 156 ? 1.762 2.390 5.902 1.00 93.31 156 GLY A CA 1
ATOM 1274 C C . GLY A 1 156 ? 1.641 1.822 7.313 1.00 93.31 156 GLY A C 1
ATOM 1275 O O . GLY A 1 156 ? 0.965 2.409 8.153 1.00 93.31 156 GLY A O 1
ATOM 1276 N N . GLN A 1 157 ? 2.341 0.716 7.580 1.00 94.50 157 GLN A N 1
ATOM 1277 C CA . GLN A 1 157 ? 2.489 0.150 8.920 1.00 94.50 157 GLN A CA 1
ATOM 1278 C C . GLN A 1 157 ? 3.302 1.091 9.814 1.00 94.50 157 GLN A C 1
ATOM 1280 O O . GLN A 1 157 ? 2.877 1.431 10.915 1.00 94.50 157 GLN A O 1
ATOM 1285 N N . GLU A 1 158 ? 4.432 1.595 9.311 1.00 92.88 158 GLU A N 1
ATOM 1286 C CA . GLU A 1 158 ? 5.266 2.532 10.072 1.00 92.88 158 GLU A CA 1
ATOM 1287 C C . GLU A 1 158 ? 4.540 3.839 10.413 1.00 92.88 158 GLU A C 1
ATOM 1289 O O . GLU A 1 158 ? 4.812 4.441 11.452 1.00 92.88 158 GLU A O 1
ATOM 1294 N N . LEU A 1 159 ? 3.628 4.300 9.550 1.00 93.75 159 LEU A N 1
ATOM 1295 C CA . LEU A 1 159 ? 2.836 5.501 9.808 1.00 93.75 159 LEU A CA 1
ATOM 1296 C C . LEU A 1 159 ? 1.991 5.349 11.079 1.00 93.75 159 LEU A C 1
ATOM 1298 O O . LEU A 1 159 ? 2.043 6.223 11.943 1.00 93.75 159 LEU A O 1
ATOM 1302 N N . VAL A 1 160 ? 1.242 4.250 11.215 1.00 93.75 160 VAL A N 1
ATOM 1303 C CA . VAL A 1 160 ? 0.372 4.053 12.388 1.00 93.75 160 VAL A CA 1
ATOM 1304 C C . VAL A 1 160 ? 1.157 3.769 13.664 1.00 93.75 160 VAL A C 1
ATOM 1306 O O . VAL A 1 160 ? 0.701 4.126 14.744 1.00 93.75 160 VAL A O 1
ATOM 1309 N N . GLU A 1 161 ? 2.351 3.182 13.562 1.00 92.12 161 GLU A N 1
ATOM 1310 C CA . GLU A 1 161 ? 3.235 2.991 14.719 1.00 92.12 161 GLU A CA 1
ATOM 1311 C C . GLU A 1 161 ? 3.784 4.320 15.260 1.00 92.12 161 GLU A C 1
ATOM 1313 O O . GLU A 1 161 ? 4.084 4.434 16.450 1.00 92.12 161 GLU A O 1
ATOM 1318 N N . ARG A 1 162 ? 3.924 5.335 14.397 1.00 90.69 162 ARG A N 1
ATOM 1319 C CA . ARG A 1 162 ? 4.461 6.657 14.756 1.00 90.69 162 ARG A CA 1
ATOM 1320 C C . ARG A 1 162 ? 3.384 7.668 15.151 1.00 90.69 162 ARG A C 1
ATOM 1322 O O . ARG A 1 162 ? 3.710 8.626 15.850 1.00 90.69 162 ARG A O 1
ATOM 1329 N N . ASP A 1 163 ? 2.142 7.476 14.713 1.00 92.38 163 ASP A N 1
ATOM 1330 C CA . ASP A 1 163 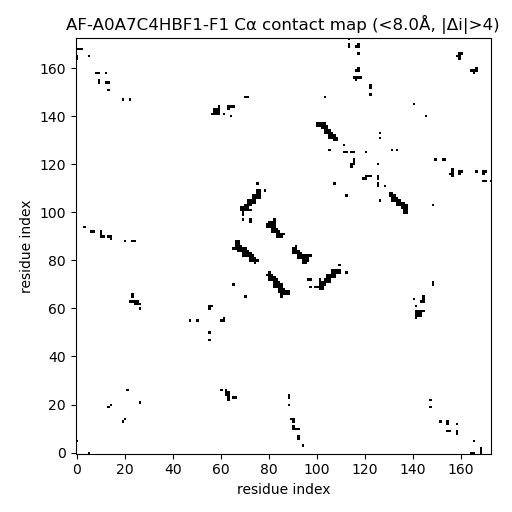? 1.021 8.378 14.989 1.00 92.38 163 ASP A CA 1
ATOM 1331 C C . ASP A 1 163 ? -0.173 7.626 15.618 1.00 92.38 163 ASP A C 1
ATOM 1333 O O . ASP A 1 163 ? -0.951 6.983 14.904 1.00 92.38 163 ASP A O 1
ATOM 1337 N N . PRO A 1 164 ? -0.377 7.745 16.947 1.00 92.25 164 PRO A N 1
ATOM 1338 C CA . PRO A 1 164 ? -1.507 7.128 17.641 1.00 92.25 164 PRO A CA 1
ATOM 1339 C C . PRO A 1 164 ? -2.877 7.540 17.091 1.00 92.25 164 PRO A C 1
ATOM 1341 O O . PRO A 1 164 ? -3.809 6.741 17.108 1.00 92.25 164 PRO A O 1
ATOM 1344 N N . ALA A 1 165 ? -3.019 8.756 16.556 1.00 93.44 165 ALA A N 1
ATOM 1345 C CA . ALA A 1 165 ? -4.290 9.170 15.972 1.00 93.44 165 ALA A CA 1
ATOM 1346 C C . ALA A 1 165 ? -4.603 8.357 14.705 1.00 93.44 165 ALA A C 1
ATOM 1348 O O . ALA A 1 165 ? -5.770 8.077 14.418 1.00 93.44 165 ALA A O 1
ATOM 1349 N N . MET A 1 166 ? -3.573 7.981 13.936 1.00 94.12 166 MET A N 1
ATOM 1350 C CA . MET A 1 166 ? -3.726 7.129 12.755 1.00 94.12 166 MET A CA 1
ATOM 1351 C C . MET A 1 166 ? -4.049 5.699 13.152 1.00 94.12 166 MET A C 1
ATOM 1353 O O . MET A 1 166 ? -4.892 5.071 12.516 1.00 94.12 166 MET A O 1
ATOM 1357 N N . TRP A 1 167 ? -3.439 5.210 14.231 1.00 94.94 167 TRP A N 1
ATOM 1358 C CA . TRP A 1 167 ? -3.804 3.927 14.818 1.00 94.94 167 TRP A CA 1
ATOM 1359 C C . TRP A 1 167 ? -5.298 3.872 15.156 1.00 94.94 167 TRP A C 1
ATOM 1361 O O . TRP A 1 167 ? -6.014 3.009 14.644 1.00 94.94 167 TRP A O 1
ATOM 1371 N N . ASP A 1 168 ? -5.789 4.845 15.928 1.00 94.69 168 ASP A N 1
ATOM 1372 C CA . ASP A 1 168 ? -7.197 4.925 16.327 1.00 94.69 168 ASP A CA 1
ATOM 1373 C C . ASP A 1 168 ? -8.126 5.043 15.113 1.00 94.69 168 ASP A C 1
ATOM 1375 O O . ASP A 1 168 ? -9.190 4.423 15.069 1.00 94.69 168 ASP A O 1
ATOM 1379 N N . LEU A 1 169 ? -7.736 5.815 14.094 1.00 95.12 169 LEU A N 1
ATOM 1380 C CA . LEU A 1 169 ? -8.499 5.928 12.853 1.00 95.12 169 LEU A CA 1
ATOM 1381 C C . LEU A 1 169 ? -8.655 4.566 12.166 1.00 95.12 169 LEU A C 1
ATOM 1383 O O . LEU A 1 169 ? -9.767 4.202 11.786 1.00 95.12 169 LEU A O 1
ATOM 1387 N N . ILE A 1 170 ? -7.562 3.817 12.001 1.00 95.44 170 ILE A N 1
ATOM 1388 C CA . ILE A 1 170 ? -7.586 2.515 11.329 1.00 95.44 170 ILE A CA 1
ATOM 1389 C C . ILE A 1 170 ? -8.312 1.471 12.183 1.00 95.44 170 ILE A C 1
ATOM 1391 O O . ILE A 1 170 ? -9.062 0.657 11.646 1.00 95.44 170 ILE A O 1
ATOM 1395 N N . GLU A 1 171 ? -8.166 1.504 13.506 1.00 94.44 171 GLU A N 1
ATOM 1396 C CA . GLU A 1 171 ? -8.902 0.617 14.408 1.00 94.44 171 GLU A CA 1
ATOM 1397 C C . GLU A 1 171 ? -10.417 0.869 14.372 1.00 94.44 171 GLU A C 1
ATOM 1399 O O . GLU A 1 171 ? -11.195 -0.079 14.505 1.00 94.44 171 GLU A O 1
ATOM 1404 N N . ASN A 1 172 ? -10.845 2.100 14.082 1.00 93.31 172 ASN A N 1
ATOM 1405 C CA . ASN A 1 172 ? -12.254 2.480 13.966 1.00 93.31 172 ASN A CA 1
ATOM 1406 C C . ASN A 1 172 ? -12.811 2.487 12.531 1.00 93.31 172 ASN A C 1
ATOM 1408 O O . ASN A 1 172 ? -14.008 2.733 12.363 1.00 93.31 172 ASN A O 1
ATOM 1412 N N . LEU A 1 173 ? -11.993 2.188 11.508 1.00 88.50 173 LEU A N 1
ATOM 1413 C CA . LEU A 1 173 ? -12.481 1.916 10.147 1.00 88.50 173 LEU A CA 1
ATOM 1414 C C . LEU A 1 173 ? -13.546 0.840 10.175 1.00 88.50 173 LEU A C 1
ATOM 1416 O O . LEU A 1 173 ? -14.500 0.959 9.371 1.00 88.50 173 LEU A O 1
#

Solvent-accessible surface area (backbone atoms only — not comparable to full-atom values): 10069 Å² total; per-residue (Å²): 137,56,74,65,56,52,50,53,52,39,32,49,48,60,65,65,37,62,67,63,53,52,62,63,37,63,80,78,49,96,61,56,79,82,64,78,84,85,68,95,60,97,64,78,77,87,56,87,90,69,57,93,80,46,54,56,48,50,69,36,75,49,67,56,88,54,70,69,32,46,44,37,28,43,32,34,62,98,75,51,36,35,20,36,28,27,49,91,86,37,59,46,66,43,82,38,77,61,93,71,79,28,40,33,37,40,37,33,47,56,68,54,50,38,34,27,38,70,64,74,30,56,62,72,58,42,65,65,36,86,78,37,51,75,43,74,69,45,86,84,63,35,51,50,56,50,50,52,59,53,47,58,62,50,49,45,26,54,46,30,77,74,32,66,70,51,37,54,49,53,77,69,105